Protein AF-A0A6M3KCS5-F1 (afdb_monomer)

Mean predicted aligned error: 7.68 Å

Solvent-accessible surface area (backbone atoms only — not comparable to full-atom values): 8218 Å² total; per-residue (Å²): 128,85,70,71,58,50,64,74,50,76,31,65,88,56,72,74,54,77,76,96,41,91,84,39,59,70,52,53,53,45,26,71,73,57,42,50,46,38,40,29,42,49,34,68,56,38,50,64,48,84,61,33,81,46,63,42,44,30,20,30,32,56,18,88,68,35,53,76,92,35,47,41,45,54,72,78,44,72,58,85,40,55,23,35,39,35,47,63,44,58,86,74,28,85,57,32,67,49,29,52,56,26,48,68,69,13,43,75,75,41,76,46,80,46,79,82,68,83,95,55,101,62,93,69,88,76,79,82,78,61,66,70,50,102,89,45,82,98

InterPro domains:
  IPR029063 S-adenosyl-L-methionine-dependent methyltransferase superfamily [G3DSA:3.40.50.150] (3-129)
  IPR029063 S-adenosyl-L-methionine-dependent methyltransferase superfamily [SSF53335] (34-118)

Organism: NCBI:txid1070528

pLDDT: mean 85.42, std 16.07, range [42.94, 98.75]

Secondary structure (DSSP, 8-state):
-----TTS--BTTPPP---S-TT-HHHHHHHHHH-SEEEEET-TTTGGGGG-SEEEEEBSS-BTTS-GGGB--TTT----EEEEEEES-GGG-TTHHHHHHHHHHHEEEEEEEE------SS---PPPPPPEETTEE-

Sequence (138 aa):
MADSMLSKFDYSGVSDVCYADANQESYKKAAEFLGDTVEDWGCGTGWSKRHFKNYKGIDGSPSKLVAEKDIVDLVNYTSSVDNILMRQVLELNIEWRQILENVKKSFKKKFFLVVFTPFVEKTIIGGTEPIVTADGLV

Foldseek 3Di:
DFPFPQAVDEAAVPAQDDPPCPVCVLLQVLCVVFPAAEEEEQCRQVNSNVSHPHYAYAHSYDYPRHDPVSNDTLLPDAAAEAEYEYAQPLLVGPSSVSSVVRVVRHHDHYYHYHDDFDPDPDGDNDDDQADADPVGGD

Radius of gyration: 14.94 Å; Cα contacts (8 Å, |Δi|>4): 234; chains: 1; bounding box: 43×29×39 Å

Nearest PDB structures (foldseek):
  2j9r-assembly1_A  TM=4.251E-01  e=1.446E-01  Bacillus anthracis str. Sterne
  6hiw-assembly1_CK  TM=3.377E-01  e=3.692E+00  Trypanosoma brucei brucei
  4cei-assembly1_B  TM=5.087E-01  e=9.147E+00  Bacillus subtilis subsp. subtilis str. 168
  6lkx-assembly1_B  TM=3.261E-01  e=6.200E+00  Porcine reproductive and respiratory syndrome virus

Structure (mmCIF, N/CA/C/O backbone):
data_AF-A0A6M3KCS5-F1
#
_entry.id   AF-A0A6M3KCS5-F1
#
loop_
_atom_site.group_PDB
_atom_site.id
_atom_site.type_symbol
_atom_site.label_atom_id
_atom_site.label_al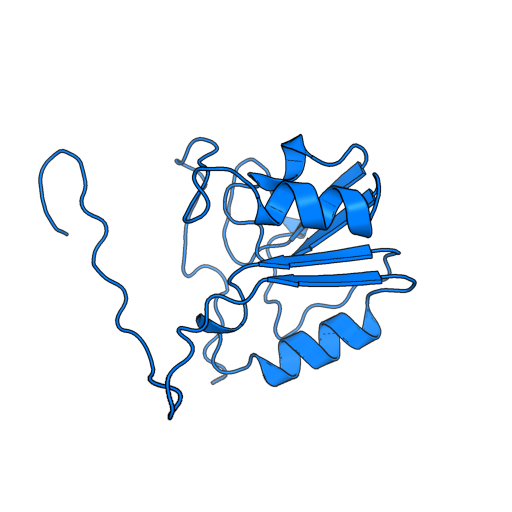t_id
_atom_site.label_comp_id
_atom_site.label_asym_id
_atom_site.label_entity_id
_atom_site.label_seq_id
_atom_site.pdbx_PDB_ins_code
_atom_site.Cartn_x
_atom_site.Cartn_y
_atom_site.Cartn_z
_atom_site.occupancy
_atom_site.B_iso_or_equiv
_atom_site.auth_seq_id
_atom_site.auth_comp_id
_atom_site.auth_asym_id
_atom_site.auth_atom_id
_atom_site.pdbx_PDB_model_num
ATOM 1 N N . MET A 1 1 ? -6.723 -13.965 -18.735 1.00 47.22 1 MET A N 1
ATOM 2 C CA . MET A 1 1 ? -6.456 -14.004 -17.284 1.00 47.22 1 MET A CA 1
ATOM 3 C C . MET A 1 1 ? -5.968 -12.623 -16.902 1.00 47.22 1 MET A C 1
ATOM 5 O O . MET A 1 1 ? -5.186 -12.081 -17.671 1.00 47.22 1 MET A O 1
ATOM 9 N N . ALA A 1 2 ? -6.491 -12.032 -15.828 1.00 52.91 2 ALA A N 1
ATOM 10 C CA . ALA A 1 2 ? -6.010 -10.741 -15.343 1.00 52.91 2 ALA A CA 1
ATOM 11 C C . ALA A 1 2 ? -4.513 -10.857 -15.023 1.00 52.91 2 ALA A C 1
ATOM 13 O O . ALA A 1 2 ? -4.101 -11.812 -14.362 1.00 52.91 2 ALA A O 1
ATOM 14 N N . ASP A 1 3 ? -3.706 -9.934 -15.532 1.00 71.25 3 ASP A N 1
ATOM 15 C CA . ASP A 1 3 ? -2.255 -9.958 -15.353 1.00 71.25 3 ASP A CA 1
ATOM 16 C C . ASP A 1 3 ? -1.908 -9.301 -14.004 1.00 71.25 3 ASP A C 1
ATOM 18 O O . ASP A 1 3 ? -1.521 -8.136 -13.930 1.00 71.25 3 ASP A O 1
ATOM 22 N N . SER A 1 4 ? -2.176 -10.030 -12.915 1.00 82.06 4 SER A N 1
ATOM 23 C CA . SER A 1 4 ? -1.998 -9.564 -11.531 1.00 82.06 4 SER A CA 1
ATOM 24 C C . SER A 1 4 ? -0.518 -9.407 -11.159 1.00 82.06 4 SER A C 1
ATOM 26 O O . SER A 1 4 ? 0.350 -10.083 -11.714 1.00 82.06 4 SER A O 1
ATOM 28 N N . MET A 1 5 ? -0.231 -8.530 -10.191 1.00 88.12 5 MET A N 1
ATOM 29 C CA . MET A 1 5 ? 1.092 -8.376 -9.572 1.00 88.12 5 MET A CA 1
ATOM 30 C C . MET A 1 5 ? 1.329 -9.287 -8.358 1.00 88.12 5 MET A C 1
ATOM 32 O O . MET A 1 5 ? 2.416 -9.251 -7.780 1.00 88.12 5 MET A O 1
ATOM 36 N N . LEU A 1 6 ? 0.355 -10.122 -7.976 1.00 92.12 6 LEU A N 1
ATOM 37 C CA . LEU A 1 6 ? 0.509 -11.084 -6.884 1.00 92.12 6 LEU A CA 1
ATOM 38 C C . LEU A 1 6 ? 1.726 -11.993 -7.124 1.00 92.12 6 LEU A C 1
ATOM 40 O O . LEU A 1 6 ? 1.843 -12.640 -8.163 1.00 92.12 6 LEU A O 1
ATOM 44 N N . SER A 1 7 ? 2.626 -12.028 -6.143 1.00 88.62 7 SER A N 1
ATOM 45 C CA . SER A 1 7 ? 3.843 -12.847 -6.108 1.00 88.62 7 SER A CA 1
ATOM 46 C C . SER A 1 7 ? 4.822 -12.626 -7.270 1.00 88.62 7 SER A C 1
ATOM 48 O O . SER A 1 7 ? 5.673 -13.478 -7.515 1.00 88.62 7 SER A O 1
ATOM 50 N N . LYS A 1 8 ? 4.739 -11.491 -7.981 1.00 88.31 8 LYS A N 1
ATOM 51 C CA . LYS A 1 8 ? 5.703 -11.145 -9.044 1.00 88.31 8 LYS A CA 1
ATOM 52 C C . LYS A 1 8 ? 7.027 -10.585 -8.515 1.00 88.31 8 LYS A C 1
ATOM 54 O O . LYS A 1 8 ? 8.029 -10.661 -9.221 1.00 88.31 8 LYS A O 1
ATOM 59 N N . PHE A 1 9 ? 7.046 -10.059 -7.291 1.00 88.25 9 PHE A N 1
ATOM 60 C CA . PHE A 1 9 ? 8.268 -9.675 -6.581 1.00 88.25 9 PHE A CA 1
ATOM 61 C C . PHE A 1 9 ? 8.405 -10.457 -5.271 1.00 88.25 9 PHE A C 1
ATOM 63 O O . PHE A 1 9 ? 7.419 -10.959 -4.731 1.00 88.25 9 PHE A O 1
ATOM 70 N N . ASP A 1 10 ? 9.631 -10.530 -4.753 1.00 89.31 10 ASP A N 1
ATOM 71 C CA . ASP A 1 10 ? 9.954 -11.101 -3.445 1.00 89.31 10 ASP A CA 1
ATOM 72 C C . ASP A 1 10 ? 10.920 -10.165 -2.703 1.00 89.31 10 ASP A C 1
ATOM 74 O O . ASP A 1 10 ? 12.060 -9.955 -3.121 1.00 89.31 10 ASP A O 1
ATOM 78 N N . TYR A 1 11 ? 10.450 -9.592 -1.595 1.00 87.81 11 TYR A N 1
ATOM 79 C CA . TYR A 1 11 ? 11.218 -8.696 -0.732 1.00 87.81 11 TYR A CA 1
ATOM 80 C C . TYR A 1 11 ? 11.641 -9.363 0.585 1.00 87.81 11 TYR A C 1
ATOM 82 O O . TYR A 1 11 ? 12.163 -8.693 1.476 1.00 87.81 11 TYR A O 1
ATOM 90 N N . SER A 1 12 ? 11.432 -10.671 0.751 1.00 86.38 12 SER A N 1
ATOM 91 C CA . SER A 1 12 ? 11.740 -11.398 1.991 1.00 86.38 12 SER A CA 1
ATOM 92 C C . SER A 1 12 ? 13.224 -11.324 2.379 1.00 86.38 12 SER A C 1
ATOM 94 O O . SER A 1 12 ? 13.556 -11.260 3.567 1.00 86.38 12 SER A O 1
ATOM 96 N N . GLY A 1 13 ? 14.119 -11.275 1.388 1.00 85.38 13 GLY A N 1
ATOM 97 C CA . GLY A 1 13 ? 15.567 -11.132 1.566 1.00 85.38 13 GLY A CA 1
ATOM 98 C C . GLY A 1 13 ? 16.079 -9.688 1.596 1.00 85.38 13 GLY A C 1
ATOM 99 O O . GLY A 1 13 ? 17.266 -9.472 1.829 1.00 85.38 13 GLY A O 1
ATOM 100 N N . VAL A 1 14 ? 15.216 -8.697 1.369 1.00 80.62 14 VAL A N 1
ATOM 101 C CA . VAL A 1 14 ? 15.620 -7.306 1.132 1.00 80.62 14 VAL A CA 1
ATOM 102 C C . VAL A 1 14 ? 15.501 -6.503 2.430 1.00 80.62 14 VAL A C 1
ATOM 104 O O . VAL A 1 14 ? 14.522 -6.627 3.166 1.00 80.62 14 VAL A O 1
ATOM 107 N N . SER A 1 15 ? 16.518 -5.699 2.758 1.00 71.25 15 SER A N 1
ATOM 108 C CA . SER A 1 15 ? 16.408 -4.735 3.860 1.00 71.25 15 SER A CA 1
ATOM 109 C C . SER A 1 15 ? 15.476 -3.591 3.472 1.00 71.25 15 SER A C 1
ATOM 111 O O . SER A 1 15 ? 15.301 -3.308 2.293 1.00 71.25 15 SER A O 1
ATOM 113 N N . ASP A 1 16 ? 14.916 -2.880 4.445 1.00 69.50 16 ASP A N 1
ATOM 114 C CA . ASP A 1 16 ? 14.111 -1.696 4.154 1.00 69.50 16 ASP A CA 1
ATOM 115 C C . ASP A 1 16 ? 14.928 -0.686 3.326 1.00 69.50 16 ASP A C 1
ATOM 117 O O . ASP A 1 16 ? 15.937 -0.161 3.803 1.00 69.50 16 ASP A O 1
ATOM 121 N N . VAL A 1 17 ? 14.495 -0.404 2.096 1.00 77.19 17 VAL A N 1
ATOM 122 C CA . VAL A 1 17 ? 15.163 0.531 1.179 1.00 77.19 17 VAL A CA 1
ATOM 123 C C . VAL A 1 17 ? 14.150 1.546 0.656 1.00 77.19 17 VAL A C 1
ATOM 125 O O . VAL A 1 17 ? 13.005 1.213 0.351 1.00 77.19 17 VAL A O 1
ATOM 128 N N . CYS A 1 18 ? 14.567 2.811 0.559 1.00 77.56 18 CYS A N 1
ATOM 129 C CA . CYS A 1 18 ? 13.776 3.837 -0.109 1.00 77.56 18 CYS A CA 1
ATOM 130 C C . CYS A 1 18 ? 13.984 3.735 -1.619 1.00 77.56 18 CYS A C 1
ATOM 132 O O . CYS A 1 18 ? 15.037 4.125 -2.124 1.00 77.56 18 CYS A O 1
ATOM 134 N N . TYR A 1 19 ? 12.981 3.256 -2.348 1.00 70.88 19 TYR A N 1
ATOM 135 C CA . TYR A 1 19 ? 13.035 3.213 -3.807 1.00 70.88 19 TYR A CA 1
ATOM 136 C C . TYR A 1 19 ? 12.409 4.467 -4.428 1.00 70.88 19 TYR A C 1
ATOM 138 O O . TYR A 1 19 ? 11.294 4.868 -4.086 1.00 70.88 19 TYR A O 1
ATOM 146 N N . ALA A 1 20 ? 13.120 5.069 -5.385 1.00 67.19 20 ALA A N 1
ATOM 147 C CA . ALA A 1 20 ? 12.614 6.130 -6.263 1.00 67.19 20 ALA A CA 1
ATOM 148 C C . ALA A 1 20 ? 12.072 7.403 -5.562 1.00 67.19 20 ALA A C 1
ATOM 150 O O . ALA A 1 20 ? 11.200 8.084 -6.097 1.00 67.19 20 ALA A O 1
ATOM 151 N N . ASP A 1 21 ? 12.567 7.734 -4.365 1.00 76.56 21 ASP A N 1
ATOM 152 C CA . ASP A 1 21 ? 12.304 9.004 -3.665 1.00 76.56 21 ASP A CA 1
ATOM 153 C C . ASP A 1 21 ? 13.413 9.272 -2.635 1.00 76.56 21 ASP A C 1
ATOM 155 O O . ASP A 1 21 ? 13.219 9.142 -1.427 1.00 76.56 21 ASP A O 1
ATOM 159 N N . ALA A 1 22 ? 14.620 9.593 -3.113 1.00 78.88 22 ALA A N 1
ATOM 160 C CA . ALA A 1 22 ? 15.807 9.734 -2.260 1.00 78.88 22 ALA A CA 1
ATOM 161 C C . ALA A 1 22 ? 15.608 10.744 -1.110 1.00 78.88 22 ALA A C 1
ATOM 163 O O . ALA A 1 22 ? 16.081 10.522 0.003 1.00 78.88 22 ALA A O 1
ATOM 164 N N . ASN A 1 23 ? 14.847 11.814 -1.359 1.00 84.69 23 ASN A N 1
ATOM 165 C CA . ASN A 1 23 ? 14.545 12.847 -0.364 1.00 84.69 23 ASN A CA 1
ATOM 166 C C . ASN A 1 23 ? 13.301 12.535 0.486 1.00 84.69 23 ASN A C 1
ATOM 168 O O . ASN A 1 23 ? 13.017 13.254 1.448 1.00 84.69 23 ASN A O 1
ATOM 172 N N . GLN A 1 24 ? 12.593 11.448 0.169 1.00 90.75 24 GLN A N 1
ATOM 173 C CA . GLN A 1 24 ? 11.382 10.972 0.840 1.00 90.75 24 GLN A CA 1
ATOM 174 C C . GLN A 1 24 ? 10.227 11.983 0.817 1.00 90.75 24 GLN A C 1
ATOM 176 O O . GLN A 1 24 ? 9.373 11.987 1.705 1.00 90.75 24 GLN A O 1
ATOM 181 N N . GLU A 1 25 ? 10.207 12.873 -0.173 1.00 92.00 25 GLU A N 1
ATOM 182 C CA . GLU A 1 25 ? 9.252 13.978 -0.243 1.00 92.00 25 GLU A CA 1
ATOM 183 C C . GLU A 1 25 ? 7.815 13.486 -0.417 1.00 92.00 25 GLU A C 1
ATOM 185 O O . GLU A 1 25 ? 6.890 14.037 0.182 1.00 92.00 25 GLU A O 1
ATOM 190 N N . SER A 1 26 ? 7.616 12.418 -1.193 1.00 92.88 26 SER A N 1
ATOM 191 C CA . SER A 1 26 ? 6.290 11.827 -1.373 1.00 92.88 26 SER A CA 1
ATOM 192 C C . SER A 1 26 ? 5.765 11.219 -0.070 1.00 92.88 26 SER A C 1
ATOM 194 O O . SER A 1 26 ? 4.596 11.411 0.261 1.00 92.88 26 SER A O 1
ATOM 196 N N . TYR A 1 27 ? 6.634 10.583 0.724 1.00 93.81 27 TYR A N 1
ATOM 197 C CA . TYR A 1 27 ? 6.260 10.004 2.0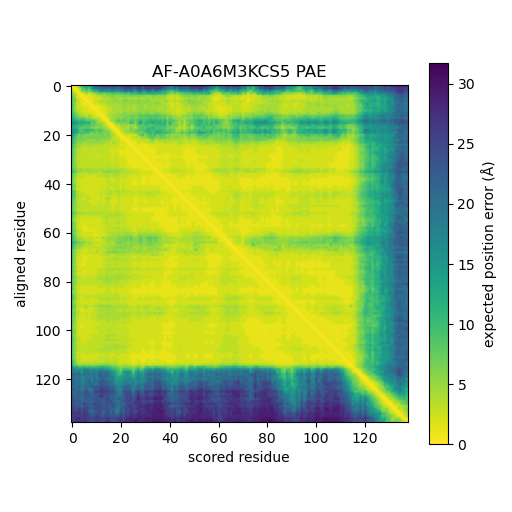16 1.00 93.81 27 TYR A CA 1
ATOM 198 C C . TYR A 1 27 ? 5.925 11.064 3.067 1.00 93.81 27 TYR A C 1
ATOM 200 O O . TYR A 1 27 ? 4.913 10.936 3.753 1.00 93.81 27 TYR A O 1
ATOM 208 N N . LYS A 1 28 ? 6.722 12.138 3.162 1.00 94.94 28 LYS A N 1
ATOM 209 C CA . LYS A 1 28 ? 6.453 13.246 4.095 1.00 94.94 28 LYS A CA 1
ATOM 210 C C . LYS A 1 28 ? 5.106 13.906 3.800 1.00 94.94 28 LYS A C 1
ATOM 212 O O . LYS A 1 28 ? 4.302 14.082 4.710 1.00 94.94 28 LYS A O 1
ATOM 217 N N . LYS A 1 29 ? 4.832 14.206 2.524 1.00 96.88 29 LYS A N 1
ATOM 218 C CA . LYS A 1 29 ? 3.552 14.791 2.090 1.00 96.88 29 LYS A CA 1
ATOM 219 C C . LYS A 1 29 ? 2.373 13.857 2.352 1.00 96.88 29 LYS A C 1
ATOM 221 O O . LYS A 1 29 ? 1.317 14.314 2.783 1.00 96.88 29 LYS A O 1
ATOM 226 N N . ALA A 1 30 ? 2.551 12.556 2.120 1.00 97.19 30 ALA A N 1
ATOM 227 C CA . ALA A 1 30 ? 1.531 11.565 2.439 1.00 97.19 30 ALA A CA 1
ATOM 228 C C . ALA A 1 30 ? 1.227 11.537 3.943 1.00 97.19 30 ALA A C 1
ATOM 230 O O . ALA A 1 30 ? 0.059 11.559 4.321 1.00 97.19 30 ALA A O 1
ATOM 231 N N . ALA A 1 31 ? 2.251 11.536 4.799 1.00 96.81 31 ALA A N 1
ATOM 232 C CA . ALA A 1 31 ? 2.080 11.533 6.250 1.00 96.81 31 ALA A CA 1
ATOM 233 C C . ALA A 1 31 ? 1.416 12.815 6.769 1.00 96.81 31 ALA A C 1
ATOM 235 O O . ALA A 1 31 ? 0.488 12.742 7.573 1.00 96.81 31 ALA A O 1
ATOM 236 N N . GLU A 1 32 ? 1.813 13.980 6.254 1.00 97.88 32 GLU A N 1
ATOM 237 C CA . GLU A 1 32 ? 1.166 15.259 6.566 1.00 97.88 32 GLU A CA 1
ATOM 238 C C . GLU A 1 32 ? -0.324 15.248 6.184 1.00 97.88 32 GLU A C 1
ATOM 240 O O . GLU A 1 32 ? -1.183 15.664 6.963 1.00 97.88 32 GLU A O 1
ATOM 245 N N . PHE A 1 33 ? -0.655 14.720 5.002 1.00 98.38 33 PHE A N 1
ATOM 246 C CA . PHE A 1 33 ? -2.031 14.682 4.521 1.00 98.38 33 PHE A CA 1
ATOM 247 C C . PHE A 1 33 ? -2.896 13.639 5.242 1.00 98.38 33 PHE A C 1
ATOM 249 O O . PHE A 1 33 ? -4.039 13.932 5.606 1.00 98.38 33 PHE A O 1
ATOM 256 N N . LEU A 1 34 ? -2.390 12.418 5.429 1.00 98.19 34 LEU A N 1
ATOM 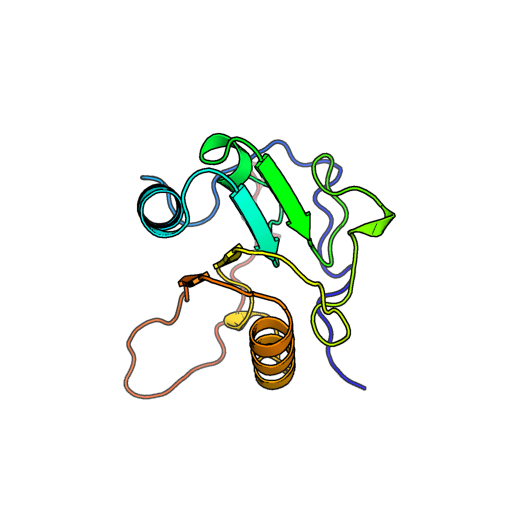257 C CA . LEU A 1 34 ? -3.145 11.276 5.959 1.00 98.19 34 LEU A CA 1
ATOM 258 C C . LEU A 1 34 ? -3.183 11.258 7.497 1.00 98.19 34 LEU A C 1
ATOM 260 O O . LEU A 1 34 ? -4.164 10.785 8.075 1.00 98.19 34 LEU A O 1
ATOM 264 N N . GLY A 1 35 ? -2.172 11.820 8.160 1.00 97.00 35 GLY A N 1
ATOM 265 C CA . GLY A 1 35 ? -1.974 11.728 9.605 1.00 97.00 35 GLY A CA 1
ATOM 266 C C . GLY A 1 35 ? -1.315 10.409 10.022 1.00 97.00 35 GLY A C 1
ATOM 267 O O . GLY A 1 35 ? -0.670 9.740 9.226 1.00 97.00 35 GLY A O 1
ATOM 268 N N . ASP A 1 36 ? -1.495 10.013 11.283 1.00 95.75 36 ASP A N 1
ATOM 269 C CA . ASP A 1 36 ? -0.717 8.930 11.911 1.00 95.75 36 ASP A CA 1
ATOM 270 C C . ASP A 1 36 ? -1.133 7.494 11.529 1.00 95.75 36 ASP A C 1
ATOM 272 O O . ASP A 1 36 ? -0.410 6.552 11.856 1.00 95.75 36 ASP A O 1
ATOM 276 N N . THR A 1 37 ? -2.306 7.294 10.917 1.00 97.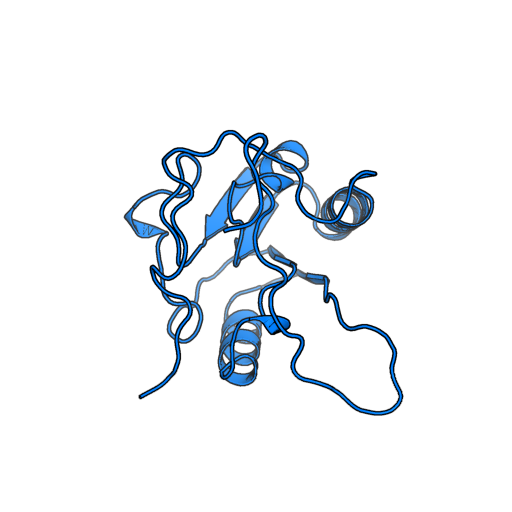06 37 THR A N 1
ATOM 277 C CA . THR A 1 37 ? -2.884 5.959 10.655 1.00 97.06 37 THR A CA 1
ATOM 278 C C . THR A 1 37 ? -3.071 5.728 9.167 1.00 97.06 37 THR A C 1
ATOM 280 O O . THR A 1 37 ? -3.707 6.556 8.516 1.00 97.06 37 THR A O 1
ATOM 283 N N . VAL A 1 38 ? -2.566 4.606 8.645 1.00 98.12 38 VAL A N 1
ATOM 284 C CA . VAL A 1 38 ? -2.623 4.288 7.213 1.00 98.12 38 VAL A CA 1
ATOM 285 C C . VAL A 1 38 ? -2.651 2.783 6.944 1.00 98.12 38 VAL A C 1
ATOM 287 O O . VAL A 1 38 ? -1.987 2.000 7.628 1.00 98.12 38 VAL A O 1
ATOM 290 N N . GLU A 1 39 ? -3.391 2.399 5.906 1.00 98.31 39 GLU A N 1
ATOM 291 C CA . GLU A 1 39 ? -3.164 1.154 5.176 1.00 98.31 39 GLU A CA 1
ATOM 292 C C . GLU A 1 39 ? -2.430 1.480 3.864 1.00 98.31 39 GLU A C 1
ATOM 294 O O . GLU A 1 39 ? -2.911 2.268 3.052 1.00 98.31 39 GLU A O 1
ATOM 299 N N . ASP A 1 40 ? -1.230 0.940 3.689 1.00 97.69 40 ASP A N 1
ATOM 300 C CA . ASP A 1 40 ? -0.324 1.246 2.582 1.00 97.69 40 ASP A CA 1
ATOM 301 C C . ASP A 1 40 ? -0.377 0.132 1.537 1.00 97.69 40 ASP A C 1
ATOM 303 O O . ASP A 1 40 ? 0.101 -0.976 1.777 1.00 97.69 40 ASP A O 1
ATOM 307 N N . TRP A 1 41 ? -1.027 0.417 0.410 1.00 97.81 41 TRP A N 1
ATOM 308 C CA . TRP A 1 41 ? -1.265 -0.531 -0.674 1.00 97.81 41 TRP A CA 1
ATOM 309 C C . TRP A 1 41 ? -0.105 -0.499 -1.671 1.00 97.81 41 TRP A C 1
ATOM 311 O O . TRP A 1 41 ? 0.184 0.545 -2.260 1.00 97.81 41 TRP A O 1
ATOM 321 N N . GLY A 1 42 ? 0.508 -1.662 -1.897 1.00 95.25 42 GLY A N 1
ATOM 322 C CA . GLY A 1 42 ? 1.736 -1.809 -2.678 1.00 95.25 42 GLY A CA 1
ATOM 323 C C . GLY A 1 42 ? 2.968 -1.328 -1.918 1.00 95.25 42 GLY A C 1
ATOM 324 O O . GLY A 1 42 ? 3.811 -0.625 -2.473 1.00 95.25 42 GLY A O 1
ATOM 325 N N . CYS A 1 43 ? 3.040 -1.632 -0.622 1.00 94.06 43 CYS A N 1
ATOM 326 C CA . CYS A 1 43 ? 4.069 -1.094 0.257 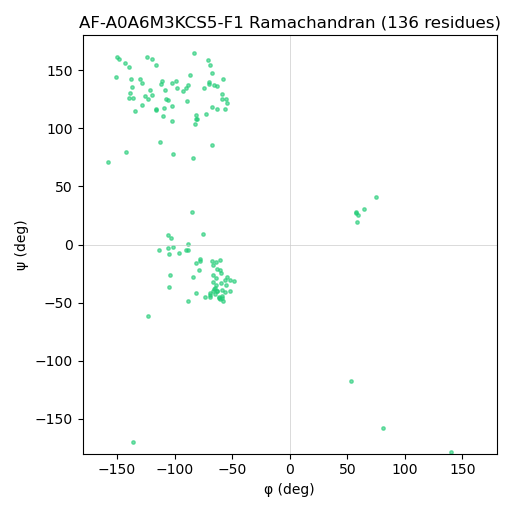1.00 94.06 43 CYS A CA 1
ATOM 327 C C . CYS A 1 43 ? 5.501 -1.581 -0.029 1.00 94.06 43 CYS A C 1
ATOM 329 O O . CYS A 1 43 ? 6.454 -1.018 0.516 1.00 94.06 43 CYS A O 1
ATOM 331 N N . GLY A 1 44 ? 5.679 -2.640 -0.822 1.00 91.25 44 GLY A N 1
ATOM 332 C CA . GLY A 1 44 ? 6.962 -3.267 -1.130 1.00 91.25 44 GLY A CA 1
ATOM 333 C C . GLY A 1 44 ? 7.747 -3.630 0.132 1.00 91.25 44 GLY A C 1
ATOM 334 O O . GLY A 1 44 ? 7.289 -4.394 0.986 1.00 91.25 44 GLY A O 1
ATOM 335 N N . THR A 1 45 ? 8.925 -3.021 0.300 1.00 88.25 45 THR A N 1
ATOM 336 C CA . THR A 1 45 ? 9.759 -3.174 1.506 1.00 88.25 45 THR A CA 1
ATOM 337 C C . THR A 1 45 ? 9.247 -2.393 2.722 1.00 88.25 45 THR A C 1
ATOM 339 O O . THR A 1 45 ? 9.986 -2.248 3.688 1.00 88.25 45 THR A O 1
ATOM 342 N N . GLY A 1 46 ? 8.047 -1.807 2.677 1.00 90.44 46 GLY A N 1
ATOM 343 C CA . GLY A 1 46 ? 7.399 -1.091 3.783 1.00 90.44 46 GLY A CA 1
ATOM 344 C C . GLY A 1 46 ? 8.118 0.181 4.244 1.00 90.44 46 GLY A C 1
ATOM 345 O O . GLY A 1 46 ? 8.056 0.538 5.422 1.00 90.44 46 GLY A O 1
ATOM 346 N N . TRP A 1 47 ? 8.820 0.880 3.342 1.00 91.25 47 TRP A N 1
ATOM 347 C CA . TRP A 1 47 ? 9.629 2.058 3.693 1.00 91.25 47 TRP A CA 1
ATOM 348 C C . TRP A 1 47 ? 8.819 3.160 4.396 1.00 91.25 47 TRP A C 1
ATOM 350 O O . TRP A 1 47 ? 9.271 3.745 5.387 1.00 91.25 47 TRP A O 1
ATOM 360 N N . SER A 1 48 ? 7.599 3.393 3.912 1.00 93.00 48 SER A N 1
ATOM 361 C CA . SER A 1 48 ? 6.624 4.371 4.411 1.00 93.00 48 SER A CA 1
ATOM 362 C C . SER A 1 48 ? 6.306 4.219 5.903 1.00 93.00 48 SER A C 1
ATOM 364 O O . SER A 1 48 ? 6.028 5.225 6.549 1.00 93.00 48 SER A O 1
ATOM 366 N N . LYS A 1 49 ? 6.420 3.010 6.480 1.00 93.88 49 LYS A N 1
ATOM 367 C CA . LYS A 1 49 ? 6.142 2.705 7.897 1.00 93.88 49 LYS A CA 1
ATOM 368 C C . LYS A 1 49 ? 6.802 3.676 8.876 1.00 93.88 49 LYS A C 1
ATOM 370 O O . LYS A 1 49 ? 6.252 3.951 9.933 1.00 93.88 49 LYS A O 1
ATOM 375 N N . ARG A 1 50 ? 7.965 4.226 8.520 1.00 93.25 50 ARG A N 1
ATOM 376 C CA . ARG A 1 50 ? 8.726 5.201 9.325 1.00 93.25 50 ARG A CA 1
ATOM 377 C C . ARG A 1 50 ? 7.987 6.520 9.565 1.00 93.25 5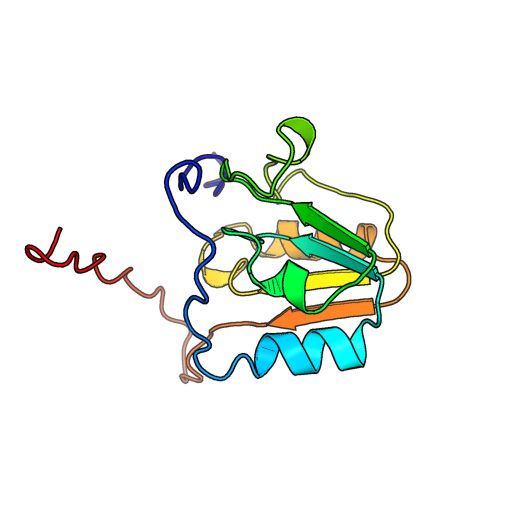0 ARG A C 1
ATOM 379 O O . ARG A 1 50 ? 8.330 7.238 10.497 1.00 93.25 50 ARG A O 1
ATOM 386 N N . HIS A 1 51 ? 7.007 6.837 8.723 1.00 95.19 51 HIS A N 1
ATOM 387 C CA . HIS A 1 51 ? 6.279 8.105 8.734 1.00 95.19 51 HIS A CA 1
ATOM 388 C C . HIS A 1 51 ? 4.900 8.005 9.401 1.00 95.19 51 HIS A C 1
ATOM 390 O O . HIS A 1 51 ? 4.213 9.014 9.522 1.00 95.19 51 HIS A O 1
ATOM 396 N N . PHE A 1 52 ? 4.493 6.814 9.852 1.00 96.06 52 PHE A N 1
ATOM 397 C CA . PHE A 1 52 ? 3.165 6.556 10.415 1.00 96.06 52 PHE A CA 1
ATOM 398 C C . PHE A 1 52 ? 3.272 5.823 11.755 1.00 96.06 52 PHE A C 1
ATOM 400 O O . PHE A 1 52 ? 4.104 4.933 11.919 1.00 96.06 52 PHE A O 1
ATOM 407 N N . LYS A 1 53 ? 2.404 6.152 12.719 1.00 96.06 53 LYS A N 1
ATOM 408 C CA . LYS A 1 53 ? 2.364 5.454 14.019 1.00 96.06 53 LYS A CA 1
ATOM 409 C C . LYS A 1 53 ? 1.582 4.146 13.937 1.00 96.06 53 LYS A C 1
ATOM 411 O O . LYS A 1 53 ? 2.011 3.137 14.486 1.00 96.06 53 LYS A O 1
ATOM 416 N N . ASN A 1 54 ? 0.450 4.166 13.235 1.00 96.38 54 ASN A N 1
ATOM 417 C CA . ASN A 1 54 ? -0.431 3.018 13.047 1.00 96.38 54 ASN A CA 1
ATOM 418 C C . ASN A 1 54 ? -0.390 2.606 11.574 1.00 96.38 54 ASN A C 1
ATOM 420 O O . ASN A 1 54 ? -1.169 3.088 10.753 1.00 96.38 54 ASN A O 1
ATOM 424 N N . TYR A 1 55 ? 0.563 1.740 11.250 1.00 96.19 55 TYR A N 1
ATOM 425 C CA . TYR A 1 55 ? 0.860 1.328 9.886 1.00 96.19 55 TYR A CA 1
ATOM 426 C C . TYR A 1 55 ? 0.412 -0.108 9.625 1.00 96.19 55 TYR A C 1
ATOM 428 O O . TYR A 1 55 ? 0.750 -1.012 10.394 1.00 96.19 55 TYR A O 1
ATOM 436 N N . LYS A 1 56 ? -0.267 -0.326 8.499 1.00 96.69 56 LYS A N 1
ATOM 437 C CA . LYS A 1 56 ? -0.532 -1.655 7.951 1.00 96.69 56 LYS A CA 1
ATOM 438 C C . LYS A 1 56 ? -0.111 -1.702 6.483 1.00 96.69 56 LYS A C 1
ATOM 440 O O . LYS A 1 56 ? -0.635 -0.934 5.688 1.00 96.69 56 LYS A O 1
ATOM 445 N N . GLY A 1 57 ? 0.816 -2.592 6.138 1.00 96.44 57 GLY A N 1
ATOM 446 C CA . GLY A 1 57 ? 1.234 -2.816 4.752 1.00 96.44 57 GLY A CA 1
ATOM 447 C C . GLY A 1 57 ? 0.382 -3.890 4.085 1.00 96.44 57 GLY A C 1
ATOM 448 O O . GLY A 1 57 ? 0.133 -4.927 4.699 1.00 96.44 57 GLY A O 1
ATOM 449 N N . ILE A 1 58 ? -0.051 -3.627 2.854 1.00 97.69 58 ILE A N 1
ATOM 450 C CA . ILE A 1 58 ? -0.750 -4.561 1.968 1.00 97.69 58 ILE A CA 1
ATOM 451 C C . ILE A 1 58 ? 0.066 -4.653 0.683 1.00 97.69 58 ILE A C 1
ATOM 453 O O . ILE A 1 58 ? 0.325 -3.627 0.055 1.00 97.69 58 ILE A O 1
ATOM 457 N N . ASP A 1 59 ? 0.456 -5.850 0.261 1.00 95.81 59 ASP A N 1
ATOM 458 C CA . ASP A 1 59 ? 1.251 -6.018 -0.961 1.00 95.81 59 ASP A CA 1
ATOM 459 C C . ASP A 1 59 ? 0.942 -7.340 -1.663 1.00 95.81 59 ASP A C 1
ATOM 461 O O . ASP A 1 59 ? 0.451 -8.269 -1.040 1.00 95.81 59 ASP A O 1
ATOM 465 N N . GLY A 1 60 ? 1.251 -7.454 -2.953 1.00 95.06 60 GLY A N 1
ATOM 466 C CA . GLY A 1 60 ? 1.236 -8.749 -3.641 1.00 95.06 60 GLY A CA 1
ATOM 467 C C . GLY A 1 60 ? 2.475 -9.598 -3.340 1.00 95.06 60 GLY A C 1
ATOM 468 O O . GLY A 1 60 ? 2.509 -10.783 -3.665 1.00 95.06 60 GLY A O 1
ATOM 469 N N . SER A 1 61 ? 3.497 -9.006 -2.734 1.00 91.75 61 SER A N 1
ATOM 470 C CA . SER A 1 61 ? 4.834 -9.566 -2.583 1.00 91.75 61 SER A CA 1
ATOM 471 C C . SER A 1 61 ? 5.111 -9.890 -1.115 1.00 91.75 61 SER A C 1
ATOM 473 O O . SER A 1 61 ? 4.807 -9.074 -0.238 1.00 91.75 61 SER A O 1
ATOM 475 N N . PRO A 1 62 ? 5.737 -11.035 -0.806 1.00 89.31 62 PRO A N 1
ATOM 476 C CA . PRO A 1 62 ? 6.211 -11.298 0.543 1.00 89.31 62 PRO A CA 1
ATOM 477 C C . PRO A 1 62 ? 7.295 -10.291 0.944 1.00 89.31 62 PRO A C 1
ATOM 479 O O . PRO A 1 62 ? 8.214 -9.994 0.180 1.00 89.31 62 PRO A O 1
ATOM 482 N N . SER A 1 63 ? 7.213 -9.784 2.173 1.00 86.00 63 SER A N 1
ATOM 483 C CA . SER A 1 63 ? 8.257 -8.973 2.802 1.00 86.00 63 SER A CA 1
ATOM 484 C C . SER A 1 63 ? 8.233 -9.180 4.315 1.00 86.00 63 SER A C 1
ATOM 486 O O . SER A 1 63 ? 7.231 -9.615 4.878 1.00 86.00 63 SER A O 1
ATOM 488 N N . LYS A 1 64 ? 9.317 -8.830 5.014 1.00 85.69 64 LYS A N 1
ATOM 489 C CA . LYS A 1 64 ? 9.365 -8.923 6.489 1.00 85.69 64 LYS A CA 1
ATOM 490 C C . LYS A 1 64 ? 8.376 -7.987 7.196 1.00 85.69 64 LYS A C 1
ATOM 492 O O . LYS A 1 64 ? 8.169 -8.122 8.401 1.00 85.69 64 LYS A O 1
ATOM 497 N N . LEU A 1 65 ? 7.820 -7.010 6.480 1.00 81.62 65 LEU A N 1
ATOM 498 C CA . LEU A 1 65 ? 6.932 -5.984 7.028 1.00 81.62 65 LEU A CA 1
ATOM 499 C C . LEU A 1 65 ? 5.458 -6.196 6.677 1.00 81.62 65 LEU A C 1
ATOM 501 O O . LEU A 1 65 ? 4.610 -5.507 7.246 1.00 81.62 65 LEU A O 1
ATOM 505 N N . VAL A 1 66 ? 5.157 -7.151 5.797 1.00 85.75 66 VAL A N 1
ATOM 506 C CA . VAL A 1 66 ? 3.797 -7.541 5.421 1.00 85.75 66 VAL A CA 1
ATOM 507 C C . VAL A 1 66 ? 3.492 -8.875 6.089 1.00 85.75 66 VAL A C 1
ATOM 509 O O . VAL A 1 66 ? 4.237 -9.842 5.944 1.00 85.75 66 VAL A O 1
ATOM 512 N N . ALA A 1 67 ? 2.411 -8.933 6.866 1.00 86.06 67 ALA A N 1
ATOM 513 C CA . ALA A 1 67 ? 1.964 -10.200 7.430 1.00 86.06 67 ALA A CA 1
ATOM 514 C C . ALA A 1 67 ? 1.475 -11.115 6.300 1.00 86.06 67 ALA A C 1
ATOM 516 O O . ALA A 1 67 ? 0.884 -10.634 5.343 1.00 86.06 67 ALA A O 1
ATOM 517 N N . GLU A 1 68 ? 1.639 -12.430 6.436 1.00 86.88 68 GLU A N 1
ATOM 518 C CA . GLU A 1 68 ? 1.253 -13.398 5.394 1.00 86.88 68 GLU A CA 1
ATOM 519 C C . GLU A 1 68 ? -0.198 -13.217 4.906 1.00 86.88 68 GLU A C 1
ATOM 521 O O . GLU A 1 68 ? -0.464 -13.228 3.711 1.00 86.88 68 GLU A O 1
ATOM 526 N N . LYS A 1 69 ? -1.130 -12.939 5.826 1.00 90.31 69 LYS A N 1
ATOM 527 C CA . LYS A 1 69 ? -2.548 -12.666 5.520 1.00 90.31 69 LYS A CA 1
ATOM 528 C C . LYS A 1 69 ? -2.807 -11.373 4.730 1.00 90.31 69 LYS A C 1
ATOM 530 O O . LYS A 1 69 ? -3.913 -11.174 4.239 1.00 90.31 69 LYS A O 1
ATOM 535 N N . ASP A 1 70 ? -1.836 -10.468 4.715 1.00 95.75 70 ASP A N 1
ATOM 536 C CA . ASP A 1 70 ? -1.889 -9.161 4.063 1.00 95.75 70 ASP A CA 1
ATOM 537 C C . ASP A 1 70 ? -1.092 -9.175 2.737 1.00 95.75 70 ASP A C 1
ATOM 539 O O . ASP A 1 70 ? -0.984 -8.145 2.068 1.00 95.75 70 ASP A O 1
ATOM 543 N N . ILE A 1 71 ? -0.594 -10.357 2.332 1.00 96.06 71 ILE A N 1
ATOM 544 C CA . ILE A 1 71 ? -0.103 -10.634 0.981 1.00 96.06 71 ILE A CA 1
ATOM 545 C C . ILE A 1 71 ? -1.309 -10.969 0.093 1.00 96.06 71 ILE A C 1
ATOM 547 O O . ILE A 1 71 ? -1.887 -12.052 0.196 1.00 96.06 71 ILE A O 1
ATOM 551 N N . VAL A 1 72 ? -1.732 -10.032 -0.753 1.00 96.50 72 VAL A N 1
ATOM 552 C CA . VAL A 1 72 ? -3.002 -10.109 -1.491 1.00 96.50 72 VAL A CA 1
ATOM 553 C C . VAL A 1 72 ? -2.898 -9.535 -2.899 1.00 96.50 72 VAL A C 1
ATOM 555 O O . VAL A 1 72 ? -2.080 -8.669 -3.199 1.00 96.50 72 VAL A O 1
ATOM 558 N N . ASP A 1 73 ? -3.797 -9.983 -3.770 1.00 96.50 73 ASP A N 1
ATOM 559 C CA . ASP A 1 73 ? -4.004 -9.367 -5.076 1.00 96.50 73 ASP A CA 1
ATOM 560 C C . ASP A 1 73 ? -4.903 -8.131 -4.943 1.00 96.50 73 ASP A C 1
ATOM 562 O O . ASP A 1 73 ? -6.104 -8.251 -4.683 1.00 96.50 73 ASP A O 1
ATOM 566 N N . LEU A 1 74 ? -4.344 -6.937 -5.159 1.00 96.94 74 LEU A N 1
ATOM 567 C CA . LEU A 1 74 ? -5.082 -5.672 -5.057 1.00 96.94 74 LEU A CA 1
ATOM 568 C C . LEU A 1 74 ? -6.257 -5.564 -6.046 1.00 96.94 74 LEU A C 1
ATOM 570 O O . LEU A 1 74 ? -7.204 -4.816 -5.792 1.00 96.94 74 LEU A O 1
ATOM 574 N N . VAL A 1 75 ? -6.246 -6.337 -7.140 1.00 96.06 75 VAL A N 1
ATOM 575 C CA . VAL A 1 75 ? -7.374 -6.428 -8.087 1.00 96.06 75 VAL A CA 1
ATOM 576 C C . VAL A 1 75 ? -8.620 -7.017 -7.414 1.00 96.06 75 VAL A C 1
ATOM 578 O O . VAL A 1 75 ? -9.745 -6.656 -7.762 1.00 96.06 75 VAL A O 1
ATOM 581 N N . ASN A 1 76 ? -8.432 -7.864 -6.401 1.00 95.94 76 ASN A N 1
ATOM 582 C CA . ASN A 1 76 ? -9.495 -8.569 -5.684 1.00 95.94 76 ASN A CA 1
ATOM 583 C C . ASN A 1 76 ? -9.635 -8.131 -4.214 1.00 95.94 76 ASN A C 1
ATOM 585 O O . ASN A 1 76 ? -10.546 -8.578 -3.518 1.00 95.94 76 ASN A O 1
ATOM 589 N N . TYR A 1 77 ? -8.743 -7.267 -3.730 1.00 97.56 77 TYR A N 1
ATOM 590 C CA . TYR A 1 77 ? -8.703 -6.838 -2.338 1.00 97.56 77 TYR A CA 1
ATOM 591 C C . TYR A 1 77 ? -9.585 -5.619 -2.071 1.00 97.56 77 TYR A C 1
ATOM 593 O O . TYR A 1 77 ? -9.551 -4.637 -2.806 1.00 97.56 77 TYR A O 1
ATOM 601 N N . THR A 1 78 ? -10.307 -5.644 -0.953 1.00 98.19 78 THR A N 1
ATOM 602 C CA . THR A 1 78 ? -10.954 -4.469 -0.357 1.00 98.19 78 THR A CA 1
ATOM 603 C C . THR A 1 78 ? -10.805 -4.522 1.156 1.00 98.19 78 THR A C 1
ATOM 605 O O . THR A 1 78 ? -10.756 -5.608 1.736 1.00 98.19 78 THR A O 1
ATOM 608 N N . SER A 1 79 ? -10.808 -3.364 1.805 1.00 97.88 79 SER A N 1
ATOM 609 C CA . SER A 1 79 ? -10.746 -3.240 3.262 1.00 97.88 79 SER A CA 1
ATOM 610 C C . SER A 1 79 ? -11.753 -2.199 3.765 1.00 97.88 79 SER A C 1
ATOM 612 O O . SER A 1 79 ? -12.650 -1.785 3.037 1.00 97.88 79 SER A O 1
ATOM 614 N N . SER A 1 80 ? -11.685 -1.815 5.042 1.00 98.06 80 SER A N 1
ATOM 615 C CA . SER A 1 80 ? -12.546 -0.769 5.606 1.00 98.06 80 SER A CA 1
ATOM 616 C C . SER A 1 80 ? -11.760 0.080 6.599 1.00 98.06 80 SER A C 1
ATOM 618 O O . SER A 1 80 ? -11.851 -0.102 7.816 1.00 98.06 80 SER A O 1
ATOM 620 N N . VAL A 1 81 ? -10.973 1.011 6.072 1.00 98.19 81 VAL A N 1
ATOM 621 C CA . VAL A 1 81 ? -9.976 1.790 6.818 1.00 98.19 81 VAL A CA 1
ATOM 622 C C . VAL A 1 81 ? -10.217 3.286 6.666 1.00 98.19 81 VAL A C 1
ATOM 624 O O . VAL A 1 81 ? -10.915 3.733 5.762 1.00 98.19 81 VAL A O 1
ATOM 627 N N . ASP A 1 82 ? -9.661 4.095 7.562 1.00 98.25 82 ASP A N 1
ATOM 628 C CA . ASP A 1 82 ? -9.804 5.550 7.460 1.00 98.25 82 ASP A CA 1
ATOM 629 C C . ASP A 1 82 ? -9.035 6.110 6.259 1.00 98.25 82 ASP A C 1
ATOM 631 O O . ASP A 1 82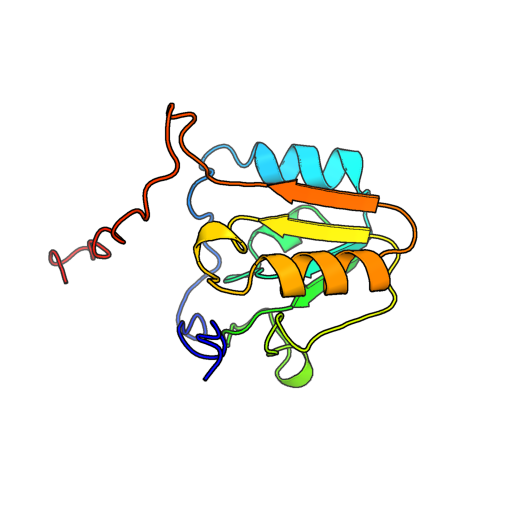 ? -9.571 6.915 5.493 1.00 98.25 82 ASP A O 1
ATOM 635 N N . ASN A 1 83 ? -7.796 5.653 6.088 1.00 98.69 83 ASN A N 1
ATOM 636 C CA . ASN A 1 83 ? -6.815 6.270 5.213 1.00 98.69 83 ASN A CA 1
ATOM 637 C C . ASN A 1 83 ? -6.058 5.214 4.406 1.00 98.69 83 ASN A C 1
ATOM 639 O O . ASN A 1 83 ? -5.589 4.231 4.985 1.00 98.69 83 ASN A O 1
ATOM 643 N N . ILE A 1 84 ? -5.885 5.462 3.108 1.00 98.75 84 ILE A N 1
ATOM 644 C CA . ILE A 1 84 ? -5.075 4.621 2.218 1.00 98.75 84 ILE A CA 1
ATOM 645 C C . ILE A 1 84 ? -3.958 5.453 1.584 1.00 98.75 84 ILE A C 1
ATOM 647 O O . ILE A 1 84 ? -4.211 6.544 1.064 1.00 98.75 84 ILE A O 1
ATOM 651 N N . LEU A 1 85 ? -2.737 4.917 1.608 1.00 98.44 85 LEU A N 1
ATOM 652 C CA . LEU A 1 85 ? -1.617 5.357 0.774 1.00 98.44 85 LEU A CA 1
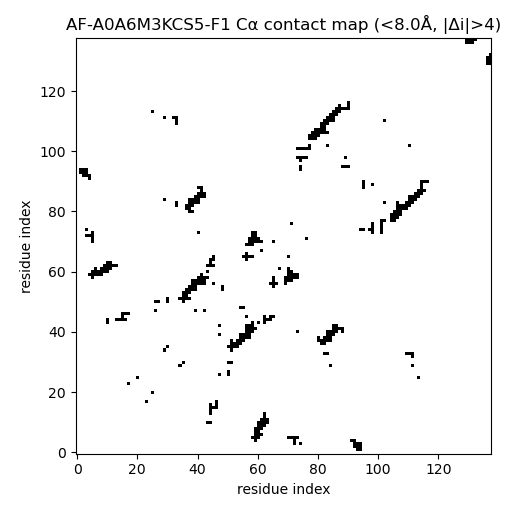ATOM 653 C C . LEU A 1 85 ? -1.447 4.361 -0.375 1.00 98.44 85 LEU A C 1
ATOM 655 O O . LEU A 1 85 ? -1.554 3.157 -0.170 1.00 98.44 85 LEU A O 1
ATOM 659 N N . MET A 1 86 ? -1.183 4.862 -1.577 1.00 97.25 86 MET A N 1
ATOM 660 C CA . MET A 1 86 ? -0.786 4.044 -2.717 1.00 97.25 86 MET A CA 1
ATOM 661 C C . MET A 1 86 ? 0.300 4.761 -3.500 1.00 97.25 86 MET A C 1
ATOM 663 O O . MET A 1 86 ? 0.116 5.907 -3.917 1.00 97.25 86 MET A O 1
ATOM 667 N N . ARG A 1 87 ? 1.427 4.088 -3.722 1.00 93.81 87 ARG A N 1
ATOM 668 C CA . ARG A 1 87 ? 2.570 4.665 -4.429 1.00 93.81 87 ARG A CA 1
ATOM 669 C C . ARG A 1 87 ? 3.135 3.672 -5.435 1.00 93.81 87 ARG A C 1
ATOM 671 O O . ARG A 1 87 ? 3.495 2.571 -5.053 1.00 93.81 87 ARG A O 1
ATOM 678 N N . GLN A 1 88 ? 3.253 4.093 -6.698 1.00 90.00 88 GLN A N 1
ATOM 679 C CA . GLN A 1 88 ? 3.852 3.298 -7.789 1.00 90.00 88 GLN A CA 1
ATOM 680 C C . GLN A 1 88 ? 3.176 1.933 -8.046 1.00 90.00 88 GLN A C 1
ATOM 682 O O . GLN A 1 88 ? 3.808 0.992 -8.520 1.00 90.00 88 GLN A O 1
ATOM 687 N N . VAL A 1 89 ? 1.884 1.811 -7.722 1.00 92.56 89 VAL A N 1
ATOM 688 C CA . VAL A 1 89 ? 1.108 0.578 -7.934 1.00 92.56 89 VAL A CA 1
ATOM 689 C C . VAL A 1 89 ? 0.487 0.540 -9.322 1.00 92.56 89 VAL A C 1
ATOM 691 O O . VAL A 1 89 ? 0.564 -0.475 -10.011 1.00 92.56 89 VAL A O 1
ATOM 694 N N . LEU A 1 90 ? -0.166 1.625 -9.738 1.00 91.69 90 LEU A N 1
ATOM 695 C CA . LEU A 1 90 ? -1.029 1.613 -10.922 1.00 91.69 90 LEU A CA 1
ATOM 696 C C . LEU A 1 90 ? -0.233 1.395 -12.213 1.00 91.69 90 LEU A C 1
ATOM 698 O O . LEU A 1 90 ? -0.720 0.757 -13.136 1.00 91.69 90 LEU A O 1
ATOM 702 N N . GLU A 1 91 ? 1.004 1.876 -12.255 1.00 86.62 91 GLU A N 1
ATOM 703 C CA . GLU A 1 91 ? 1.914 1.789 -13.396 1.00 86.62 91 GLU A CA 1
ATOM 704 C C . GLU A 1 91 ? 2.344 0.355 -13.709 1.00 86.62 91 GLU A C 1
ATOM 706 O O . GLU A 1 91 ? 2.679 0.047 -14.850 1.00 86.62 91 GLU A O 1
ATOM 711 N N . LEU A 1 92 ? 2.329 -0.514 -12.698 1.00 86.31 92 LEU A N 1
ATOM 712 C CA . LEU A 1 92 ? 2.728 -1.915 -12.813 1.00 86.31 92 LEU A CA 1
ATOM 713 C C . LEU A 1 92 ? 1.530 -2.848 -13.037 1.00 86.31 92 LEU A C 1
ATOM 715 O O . LEU A 1 92 ? 1.717 -4.032 -13.290 1.00 86.31 92 LEU A O 1
ATOM 719 N N . ASN A 1 93 ? 0.298 -2.340 -12.946 1.00 88.88 93 ASN A N 1
ATOM 720 C CA . ASN A 1 93 ? -0.915 -3.151 -12.998 1.00 88.88 93 ASN A CA 1
ATOM 721 C C . ASN A 1 93 ? -1.760 -2.803 -14.229 1.00 88.88 93 ASN A C 1
ATOM 723 O O . ASN A 1 93 ? -2.327 -1.716 -14.317 1.00 88.88 93 ASN A O 1
ATOM 727 N N . ILE A 1 94 ? -1.944 -3.760 -15.146 1.00 88.38 94 ILE A N 1
ATOM 728 C CA . ILE A 1 94 ? -2.854 -3.592 -16.298 1.00 88.38 94 ILE A CA 1
ATOM 729 C C . ILE A 1 94 ? -4.288 -3.304 -15.817 1.00 88.38 94 ILE A C 1
ATOM 731 O O . ILE A 1 94 ? -4.969 -2.428 -16.350 1.00 88.38 94 ILE A O 1
ATOM 735 N N . GLU A 1 95 ? -4.710 -3.976 -14.745 1.00 91.62 95 GLU A N 1
ATOM 736 C CA . GLU A 1 95 ? -6.035 -3.846 -14.124 1.00 91.62 95 GLU A CA 1
ATOM 737 C C . GLU A 1 95 ? -6.130 -2.674 -13.121 1.00 91.62 95 GLU A C 1
ATOM 739 O O . GLU A 1 95 ? -6.934 -2.695 -12.185 1.00 91.62 95 GLU A O 1
ATOM 744 N N . TRP A 1 96 ? -5.330 -1.614 -13.298 1.00 92.81 96 TRP A N 1
ATOM 745 C CA . TRP A 1 96 ? -5.290 -0.446 -12.402 1.00 92.81 96 TRP A CA 1
ATOM 746 C C . TRP A 1 96 ? -6.668 0.182 -12.136 1.00 92.81 96 TRP A C 1
ATOM 748 O O . TRP A 1 96 ? -6.914 0.709 -11.050 1.00 92.81 96 TRP A O 1
ATOM 758 N N . ARG A 1 97 ? -7.595 0.110 -13.104 1.00 94.62 97 ARG A N 1
ATOM 759 C CA . ARG A 1 97 ? -8.971 0.616 -12.953 1.00 94.62 97 ARG A CA 1
ATOM 760 C C . ARG A 1 97 ? -9.707 -0.110 -11.836 1.00 94.62 97 ARG A C 1
ATOM 762 O O . ARG A 1 97 ? -10.354 0.535 -11.016 1.00 94.62 97 ARG A O 1
ATOM 769 N N . GLN A 1 98 ? -9.590 -1.435 -11.796 1.00 96.62 98 GLN A N 1
ATOM 770 C CA . GLN A 1 98 ? -10.235 -2.247 -10.773 1.00 96.62 98 GLN A CA 1
ATOM 771 C C . GLN A 1 98 ? -9.631 -1.966 -9.394 1.00 96.62 98 GLN A C 1
ATOM 773 O O . GLN A 1 98 ? -10.369 -1.828 -8.421 1.00 96.62 98 GLN A O 1
ATOM 778 N N . ILE A 1 99 ? -8.308 -1.794 -9.323 1.00 96.50 99 ILE A N 1
ATOM 779 C CA . ILE A 1 99 ? -7.610 -1.419 -8.088 1.00 96.50 99 ILE A CA 1
ATOM 780 C C . ILE A 1 99 ? -8.140 -0.079 -7.552 1.00 96.50 99 ILE A C 1
ATOM 782 O O . ILE A 1 99 ? -8.476 0.020 -6.373 1.00 96.50 99 ILE A O 1
ATOM 786 N N . LEU A 1 100 ? -8.298 0.939 -8.405 1.00 96.75 100 LEU A N 1
ATOM 787 C CA . LEU A 1 100 ? -8.875 2.226 -7.994 1.00 96.75 100 LEU A CA 1
ATOM 788 C C . LEU A 1 100 ? -10.331 2.109 -7.527 1.00 96.75 100 LEU A C 1
ATOM 790 O O . LEU A 1 100 ? -10.712 2.741 -6.539 1.00 96.75 100 LEU A O 1
ATOM 794 N N . GLU A 1 101 ? -11.151 1.295 -8.196 1.00 98.19 101 GLU A N 1
ATOM 795 C CA . GLU A 1 101 ? -12.521 1.036 -7.738 1.00 98.19 101 GLU A CA 1
ATOM 796 C C . GLU A 1 101 ? -12.554 0.321 -6.383 1.00 98.19 101 GLU A C 1
ATOM 798 O O . GLU A 1 101 ? -13.419 0.610 -5.554 1.00 98.19 101 GLU A O 1
ATOM 803 N N . ASN A 1 102 ? -11.598 -0.564 -6.113 1.00 98.38 102 ASN A N 1
ATOM 804 C CA . ASN A 1 102 ? -11.463 -1.215 -4.815 1.00 98.38 102 ASN A CA 1
ATOM 805 C C . ASN A 1 102 ? -11.009 -0.240 -3.722 1.00 98.38 102 ASN A C 1
ATOM 807 O O . ASN A 1 102 ? -11.576 -0.247 -2.628 1.00 98.38 102 ASN A O 1
ATOM 811 N N . VAL A 1 103 ? -10.059 0.652 -4.020 1.00 97.88 103 VAL A N 1
ATOM 812 C CA . VAL A 1 103 ? -9.643 1.719 -3.095 1.00 97.88 103 VAL A CA 1
ATOM 813 C C . VAL A 1 103 ? -10.835 2.590 -2.714 1.00 97.88 103 VAL A C 1
ATOM 815 O O . VAL A 1 103 ? -11.073 2.804 -1.527 1.00 97.88 103 VAL A O 1
ATOM 818 N N . LYS A 1 104 ? -11.631 3.040 -3.695 1.00 98.12 104 LYS A N 1
ATOM 819 C CA . LYS A 1 104 ? -12.829 3.871 -3.463 1.00 98.12 104 LYS A CA 1
ATOM 820 C C . LYS A 1 104 ? -13.841 3.230 -2.515 1.00 98.12 104 LYS A C 1
ATOM 822 O O . LYS A 1 104 ? -14.550 3.946 -1.818 1.00 98.12 104 LYS A O 1
ATOM 827 N N . LYS A 1 105 ? -13.916 1.898 -2.490 1.00 98.44 105 LYS A N 1
ATOM 828 C CA . LYS A 1 105 ? -14.779 1.143 -1.568 1.00 98.44 105 LYS A CA 1
ATOM 829 C C . LYS A 1 105 ? -14.167 0.976 -0.173 1.00 98.44 105 LYS A C 1
ATOM 831 O O . LYS A 1 105 ? -14.890 0.610 0.748 1.00 98.44 105 LYS A O 1
ATOM 836 N N . SER A 1 106 ? -12.863 1.210 -0.028 1.00 98.56 106 SER A N 1
ATOM 837 C CA . SER A 1 106 ? -12.088 0.786 1.140 1.00 98.56 106 SER A CA 1
ATOM 838 C C . SER A 1 106 ? -11.730 1.909 2.114 1.00 98.56 106 SER A C 1
ATOM 840 O O . SER A 1 106 ? -11.738 1.676 3.325 1.00 98.56 106 SER A O 1
ATOM 842 N N . PHE A 1 107 ? -11.437 3.124 1.632 1.00 98.44 107 PHE A N 1
ATOM 843 C CA . PHE A 1 107 ? -11.141 4.258 2.518 1.00 98.44 107 PHE A CA 1
ATOM 844 C C . PHE A 1 107 ? -12.415 4.995 2.960 1.00 98.44 107 PHE A C 1
ATOM 846 O O . PHE A 1 107 ? -13.366 5.142 2.195 1.00 98.44 107 PHE A O 1
ATOM 853 N N . LYS A 1 108 ? -12.417 5.515 4.191 1.00 98.38 108 LYS A N 1
ATOM 854 C CA . LYS A 1 108 ? -13.538 6.286 4.764 1.00 98.38 108 LYS A CA 1
ATOM 855 C C . LYS A 1 108 ? -13.289 7.788 4.801 1.00 98.38 108 LYS A C 1
ATOM 857 O O . LYS A 1 108 ? -14.246 8.555 4.843 1.00 98.38 108 LYS A O 1
ATOM 862 N N . LYS A 1 109 ? -12.023 8.213 4.846 1.00 98.31 109 LYS A N 1
ATOM 863 C CA . LYS A 1 109 ? -11.643 9.622 5.010 1.00 98.31 109 LYS A CA 1
ATOM 864 C C . LYS A 1 109 ? -10.761 10.113 3.876 1.00 98.31 109 LYS A C 1
ATOM 866 O O . LYS A 1 109 ? -11.145 11.051 3.185 1.00 98.31 109 LYS A O 1
ATOM 871 N N . LYS A 1 110 ? -9.577 9.522 3.699 1.00 98.56 110 LYS A N 1
ATOM 872 C CA . LYS A 1 110 ? -8.569 10.057 2.776 1.00 98.56 110 LYS A CA 1
ATOM 873 C C . LYS A 1 110 ? -7.898 8.960 1.960 1.00 98.56 110 LYS A C 1
ATOM 875 O O . LYS A 1 110 ? -7.567 7.895 2.470 1.00 98.56 110 LYS A O 1
ATOM 880 N N . PHE A 1 111 ? -7.635 9.275 0.702 1.00 98.56 111 PHE A N 1
ATOM 881 C CA . PHE A 1 111 ? -6.801 8.478 -0.183 1.00 98.56 111 PHE A CA 1
ATOM 882 C C . PHE A 1 111 ? -5.696 9.370 -0.744 1.00 98.56 111 PHE A C 1
ATOM 884 O O . PHE A 1 111 ? -5.987 10.449 -1.259 1.00 98.56 111 PHE A O 1
ATOM 891 N N . PHE A 1 112 ? -4.441 8.939 -0.616 1.00 98.31 112 PHE A N 1
ATOM 892 C CA . PHE A 1 112 ? -3.286 9.624 -1.191 1.00 98.31 112 PHE A CA 1
ATOM 893 C C . PHE A 1 112 ? -2.632 8.726 -2.238 1.00 98.31 112 PHE A C 1
ATOM 895 O O . PHE A 1 112 ? -2.121 7.653 -1.916 1.00 98.31 112 PHE A O 1
ATOM 902 N N . LEU A 1 113 ? -2.652 9.183 -3.488 1.00 96.69 113 LEU A N 1
ATOM 903 C CA . LEU A 1 113 ? -2.078 8.481 -4.627 1.00 96.69 113 LEU A CA 1
ATOM 904 C C . LEU A 1 113 ? -0.805 9.192 -5.089 1.00 96.69 113 LEU A C 1
ATOM 906 O O . LEU A 1 113 ? -0.836 10.373 -5.430 1.00 96.69 113 LEU A O 1
ATOM 910 N N . VAL A 1 114 ? 0.295 8.449 -5.153 1.00 93.31 114 VAL A N 1
ATOM 911 C CA . VAL A 1 114 ? 1.549 8.877 -5.775 1.00 93.31 114 VAL A CA 1
ATOM 912 C C . VAL A 1 114 ? 1.747 8.073 -7.049 1.00 93.31 114 VAL A C 1
ATOM 914 O O . VAL A 1 114 ? 2.023 6.874 -6.994 1.00 93.31 114 VAL A O 1
ATOM 917 N N . VAL A 1 115 ? 1.632 8.751 -8.188 1.00 88.12 115 VAL A N 1
ATOM 918 C CA . VAL A 1 115 ? 1.927 8.168 -9.498 1.00 88.12 115 VAL A CA 1
ATOM 919 C C . VAL A 1 115 ? 3.325 8.551 -9.965 1.00 88.12 115 VAL A C 1
ATOM 921 O O . VAL A 1 115 ? 3.766 9.689 -9.803 1.00 88.12 115 VAL A O 1
ATOM 924 N N . PHE A 1 116 ? 4.012 7.596 -10.575 1.00 75.44 116 PHE A N 1
ATOM 925 C CA . PHE A 1 116 ? 5.194 7.818 -11.389 1.00 75.44 116 PHE A CA 1
ATOM 926 C C . PHE A 1 116 ? 4.776 7.745 -12.857 1.00 75.44 116 PHE A C 1
ATOM 928 O O . PHE A 1 116 ? 4.964 6.752 -13.547 1.00 75.44 116 PHE A O 1
ATOM 935 N N . THR A 1 117 ? 4.161 8.817 -13.343 1.00 67.06 117 THR A N 1
ATOM 936 C CA . THR A 1 117 ? 3.919 8.985 -14.776 1.00 67.06 117 THR A CA 1
ATOM 937 C C . THR A 1 117 ? 4.842 10.096 -15.261 1.00 67.06 117 THR A C 1
ATOM 939 O O . THR A 1 117 ? 4.707 11.222 -14.775 1.00 67.06 117 THR A O 1
ATOM 942 N N . PRO A 1 118 ? 5.790 9.840 -16.184 1.00 59.09 118 PRO A N 1
ATOM 943 C CA . PRO A 1 118 ? 6.449 10.945 -16.861 1.00 59.09 118 PRO A CA 1
ATOM 944 C C . PRO A 1 118 ? 5.354 11.758 -17.560 1.00 59.09 118 PRO A C 1
ATOM 946 O O . PRO A 1 118 ? 4.542 11.193 -18.292 1.00 59.09 118 PRO A O 1
ATOM 949 N N . PHE A 1 119 ? 5.278 13.064 -17.297 1.00 55.94 119 PHE A N 1
ATOM 950 C CA . PHE A 1 119 ? 4.335 13.946 -17.986 1.00 55.94 119 PHE A CA 1
ATOM 951 C C . PHE A 1 119 ? 4.754 14.064 -19.457 1.00 55.94 119 PHE A C 1
ATOM 953 O O . PHE A 1 119 ? 5.508 14.955 -19.837 1.00 55.94 119 PHE A O 1
ATOM 960 N N . VAL A 1 120 ? 4.295 13.117 -20.269 1.00 64.81 120 VAL A N 1
ATOM 961 C CA . VAL A 1 120 ? 4.486 13.062 -21.719 1.00 64.81 120 VAL A CA 1
ATOM 962 C C . VAL A 1 120 ? 3.133 13.175 -22.413 1.00 64.81 120 VAL A C 1
ATOM 964 O O . VAL A 1 120 ? 2.100 12.827 -21.845 1.00 64.81 120 VAL A O 1
ATOM 967 N N . GLU A 1 121 ? 3.137 13.652 -23.657 1.00 65.38 121 GLU A N 1
ATOM 968 C CA . GLU A 1 121 ? 1.919 13.903 -24.444 1.00 65.38 121 GLU A CA 1
ATOM 969 C C . GLU A 1 121 ? 1.065 12.636 -24.658 1.00 65.38 121 GLU A C 1
ATOM 971 O O . GLU A 1 121 ? -0.150 12.712 -24.830 1.00 65.38 121 GLU A O 1
ATOM 976 N N . LYS A 1 122 ? 1.686 11.452 -24.597 1.00 63.59 122 LYS A N 1
ATOM 977 C CA . LYS A 1 122 ? 1.019 10.156 -24.726 1.00 63.59 122 LYS A CA 1
ATOM 978 C C . LYS A 1 122 ? 1.583 9.158 -23.721 1.00 63.59 122 LYS A C 1
ATOM 980 O O . LYS A 1 122 ? 2.793 8.958 -23.675 1.00 63.59 122 LYS A O 1
ATOM 985 N N . THR A 1 123 ? 0.706 8.482 -22.977 1.00 60.34 123 THR A N 1
ATOM 986 C CA . THR A 1 123 ? 1.081 7.360 -22.104 1.00 60.34 123 THR A CA 1
ATOM 987 C C . THR A 1 123 ? 1.836 6.300 -22.907 1.00 60.34 123 THR A C 1
ATOM 989 O O . THR A 1 123 ? 1.314 5.761 -23.886 1.00 60.34 123 THR A O 1
ATOM 992 N N . ILE A 1 124 ? 3.059 6.003 -22.479 1.00 58.50 124 ILE A N 1
ATOM 993 C CA . ILE A 1 124 ? 3.885 4.907 -22.984 1.00 58.50 124 ILE A CA 1
ATOM 994 C C . ILE A 1 124 ? 4.006 3.853 -21.886 1.00 58.50 124 ILE A C 1
ATOM 996 O O . ILE A 1 124 ? 4.130 4.196 -20.711 1.00 58.50 124 ILE A O 1
ATOM 1000 N N . ILE A 1 125 ? 3.957 2.573 -22.252 1.00 56.84 125 ILE A N 1
ATOM 1001 C CA . ILE A 1 125 ? 4.344 1.500 -21.331 1.00 56.84 125 ILE A CA 1
ATOM 1002 C C . ILE A 1 125 ? 5.868 1.577 -21.220 1.00 56.84 125 ILE A C 1
ATOM 1004 O O . ILE A 1 125 ? 6.567 1.375 -22.213 1.00 56.84 125 ILE A O 1
ATOM 1008 N N . GLY A 1 126 ? 6.373 1.950 -20.044 1.00 53.78 126 GLY A N 1
ATOM 1009 C CA . GLY A 1 126 ? 7.807 1.953 -19.770 1.00 53.78 126 GLY A CA 1
ATOM 1010 C C . GLY A 1 126 ? 8.338 0.523 -19.693 1.00 53.78 126 GLY A C 1
ATOM 1011 O O . GLY A 1 126 ? 7.691 -0.346 -19.112 1.00 53.78 126 GLY A O 1
ATOM 1012 N N . GLY A 1 127 ? 9.510 0.278 -20.276 1.00 56.03 127 GLY A N 1
ATOM 1013 C CA . GLY A 1 127 ? 10.280 -0.920 -19.958 1.00 56.03 127 GLY A CA 1
ATOM 1014 C C . GLY A 1 127 ? 10.836 -0.801 -18.541 1.00 56.03 127 GLY A C 1
ATOM 1015 O O . GLY A 1 127 ? 11.258 0.279 -18.130 1.00 56.03 127 GLY A O 1
ATOM 1016 N N . THR A 1 128 ? 10.826 -1.891 -17.781 1.00 46.81 128 THR A N 1
ATOM 1017 C CA . THR A 1 128 ? 11.613 -1.980 -16.550 1.00 46.81 128 THR A CA 1
ATOM 1018 C C . THR A 1 128 ? 13.084 -1.981 -16.941 1.00 46.81 128 THR A C 1
ATOM 1020 O O . THR A 1 128 ? 13.512 -2.888 -17.658 1.00 46.81 128 THR A O 1
ATOM 1023 N N . GLU A 1 129 ? 13.859 -0.985 -16.508 1.00 45.09 129 GLU A N 1
ATOM 1024 C CA . G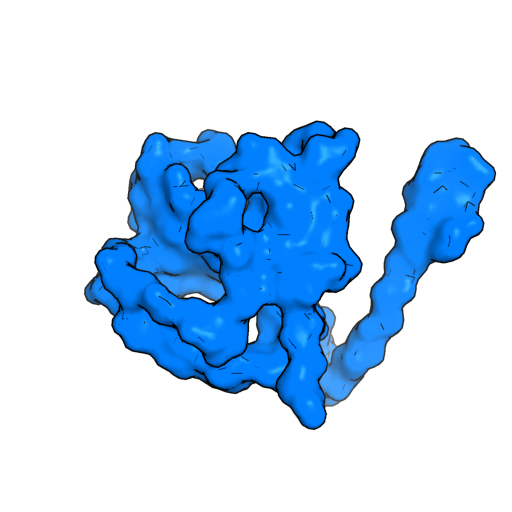LU A 1 129 ? 15.310 -1.137 -16.583 1.00 45.09 129 GLU A CA 1
ATOM 1025 C C . GLU A 1 129 ? 15.734 -2.267 -15.636 1.00 45.09 129 GLU A C 1
ATOM 1027 O O . GLU A 1 129 ? 15.191 -2.375 -14.529 1.00 45.09 129 GLU A O 1
ATOM 1032 N N . PRO A 1 130 ? 16.654 -3.140 -16.070 1.00 47.03 130 PRO A N 1
ATOM 1033 C CA . PRO A 1 130 ? 17.167 -4.204 -15.229 1.00 47.03 130 PRO A CA 1
ATOM 1034 C C . PRO A 1 130 ? 17.797 -3.649 -13.950 1.00 47.03 130 PRO A C 1
ATOM 1036 O O . PRO A 1 130 ? 18.448 -2.601 -13.949 1.00 47.03 130 PRO A O 1
ATOM 1039 N N . ILE A 1 131 ? 17.605 -4.368 -12.845 1.00 44.66 131 ILE A N 1
ATOM 1040 C CA . ILE A 1 131 ? 18.264 -4.052 -11.578 1.00 44.66 131 ILE A CA 1
ATOM 1041 C C . ILE A 1 131 ? 19.770 -4.221 -11.799 1.00 44.66 131 ILE A C 1
ATOM 1043 O O . ILE A 1 131 ? 20.240 -5.323 -12.068 1.00 44.66 131 ILE A O 1
ATOM 1047 N N . VAL A 1 132 ? 20.531 -3.133 -11.671 1.00 47.00 132 VAL A N 1
ATOM 1048 C CA . VAL A 1 132 ? 21.997 -3.198 -11.660 1.00 47.00 132 VAL A CA 1
ATOM 1049 C C . VAL A 1 132 ? 22.434 -3.588 -10.254 1.00 47.00 132 VAL A C 1
ATOM 1051 O O . VAL A 1 132 ? 22.310 -2.794 -9.318 1.00 47.00 132 VAL A O 1
ATOM 1054 N N . THR A 1 133 ? 22.916 -4.815 -10.082 1.00 48.56 133 THR A N 1
ATOM 1055 C CA . THR A 1 133 ? 23.552 -5.246 -8.836 1.00 48.56 133 THR A CA 1
ATOM 1056 C C . THR A 1 133 ? 25.024 -4.824 -8.830 1.00 48.56 133 THR A C 1
ATOM 1058 O O . THR A 1 133 ? 25.581 -4.406 -9.846 1.00 48.56 133 THR A O 1
ATOM 1061 N N . ALA A 1 134 ? 25.673 -4.864 -7.661 1.00 45.41 134 ALA A N 1
ATOM 1062 C CA . ALA A 1 134 ? 27.054 -4.389 -7.489 1.00 45.41 134 ALA A CA 1
ATOM 1063 C C . ALA A 1 134 ? 28.096 -5.140 -8.353 1.00 45.41 134 ALA A C 1
ATOM 1065 O O . ALA A 1 134 ? 29.230 -4.684 -8.483 1.00 45.41 134 ALA A O 1
ATOM 1066 N N . ASP A 1 135 ? 27.712 -6.274 -8.935 1.00 66.12 135 ASP A N 1
ATOM 1067 C CA . ASP A 1 135 ? 28.486 -7.163 -9.797 1.00 66.12 135 ASP A CA 1
ATOM 1068 C C . ASP A 1 135 ? 28.117 -7.082 -11.295 1.00 66.12 135 ASP A C 1
ATOM 1070 O O . ASP A 1 135 ? 28.800 -7.702 -12.110 1.00 66.12 135 ASP A O 1
ATOM 1074 N N . GLY A 1 136 ? 27.112 -6.288 -11.691 1.00 51.97 136 GLY A N 1
ATOM 1075 C CA . GLY A 1 136 ? 26.740 -6.083 -13.098 1.00 51.97 136 GLY A CA 1
ATOM 1076 C C . GLY A 1 136 ? 25.231 -6.027 -13.366 1.00 51.97 136 GLY A C 1
ATOM 1077 O O . GLY A 1 136 ? 24.414 -6.082 -12.453 1.00 51.97 136 GLY A O 1
ATOM 1078 N N . LEU A 1 137 ? 24.870 -5.863 -14.645 1.00 42.94 137 LEU A N 1
ATOM 1079 C CA . LEU A 1 137 ? 23.485 -5.871 -15.143 1.00 42.94 137 LEU A CA 1
ATOM 1080 C C . LEU A 1 137 ? 22.929 -7.309 -15.163 1.00 42.94 137 LEU A C 1
ATOM 1082 O O . LEU A 1 137 ? 23.615 -8.197 -15.672 1.00 42.94 137 LEU A O 1
ATOM 1086 N N . VAL A 1 138 ? 21.695 -7.512 -14.678 1.00 55.41 138 VAL A N 1
ATOM 1087 C CA . VAL A 1 138 ? 20.906 -8.752 -14.858 1.00 55.41 138 VAL A CA 1
ATOM 1088 C C . VAL A 1 138 ? 19.901 -8.584 -15.984 1.00 55.41 138 VAL A C 1
ATOM 1090 O O . VAL A 1 138 ? 19.042 -7.692 -15.846 1.00 55.41 138 VAL A O 1
#